Protein AF-A0A345WS12-F1 (afdb_monomer)

Sequence (71 aa):
MRSEKIDDWMSKVASGGATMSQRNLKWVEVNGGVAELIDAAQKRGIHLVRLTDDKGHELFAASQHPFQTLC

Foldseek 3Di:
DAFPVLLVQLVCQLVVVQAFHKDWQVVQVVRPHDVNNVVSCVVSCKAWDWDADPVRTIMITIHNDHDDDDD

pLDDT: mean 93.45, std 6.92, range [59.62, 97.75]

Solvent-accessible surface area (backbone atoms only — not comparable to full-atom values): 4152 Å² total; per-residue (Å²): 131,88,36,67,64,46,50,52,50,45,51,31,24,67,70,60,77,35,62,69,40,73,44,43,51,69,59,38,51,76,38,62,20,67,72,52,47,50,54,52,24,58,78,62,65,37,34,74,46,80,48,67,49,101,84,71,48,49,33,39,39,35,23,71,55,81,86,79,84,90,126

Nearest PDB structures (foldseek):
  3jz3-assembly1_A  TM=7.682E-01  e=2.278E+00  Escherichia coli K-12
  1msz-assembly1_A  TM=5.416E-01  e=1.351E+00  Homo sapiens
  3hnr-assembly1_A  TM=3.662E-01  e=2.134E+00  [Bacillus thuringiensis] serovar konkukian

Structure (mmCIF, N/CA/C/O backbone):
data_AF-A0A345WS12-F1
#
_entry.id   AF-A0A345WS12-F1
#
loop_
_atom_site.group_PDB
_atom_site.id
_atom_site.type_symbol
_atom_site.label_atom_id
_atom_site.label_alt_id
_atom_site.label_comp_id
_atom_site.label_asym_id
_atom_site.label_entity_id
_atom_site.label_seq_id
_atom_site.pdbx_PDB_ins_code
_atom_site.Cartn_x
_atom_site.Cartn_y
_atom_site.Cartn_z
_atom_site.occupancy
_atom_site.B_iso_or_equiv
_atom_site.auth_seq_id
_atom_site.auth_comp_id
_atom_site.auth_asym_id
_atom_site.auth_atom_id
_atom_site.pdbx_PDB_model_num
ATOM 1 N N . MET A 1 1 ? 5.495 18.952 5.245 1.00 59.62 1 MET A N 1
ATOM 2 C CA . MET A 1 1 ? 4.065 19.264 5.038 1.00 59.62 1 MET A CA 1
ATOM 3 C C . MET A 1 1 ? 3.402 17.941 4.711 1.00 59.62 1 MET A C 1
ATOM 5 O O . MET A 1 1 ? 3.942 17.271 3.845 1.00 59.62 1 MET A O 1
ATOM 9 N N . ARG A 1 2 ? 2.375 17.512 5.460 1.00 65.44 2 ARG A N 1
ATOM 10 C CA . ARG A 1 2 ? 1.747 16.208 5.202 1.00 65.44 2 ARG A CA 1
ATOM 11 C C . ARG A 1 2 ? 0.886 16.267 3.946 1.00 65.44 2 ARG A C 1
ATOM 13 O O . ARG A 1 2 ? 0.185 17.251 3.725 1.00 65.44 2 ARG A O 1
ATOM 20 N N . SER A 1 3 ? 0.948 15.223 3.143 1.00 86.50 3 SER A N 1
ATOM 21 C CA . SER A 1 3 ? 0.131 14.998 1.972 1.00 86.50 3 SER A CA 1
ATOM 22 C C . SER A 1 3 ? -1.287 14.607 2.360 1.00 86.50 3 SER A C 1
ATOM 24 O O . SER A 1 3 ? -1.563 13.490 2.803 1.00 86.50 3 SER A O 1
ATOM 26 N N . GLU A 1 4 ? -2.217 15.517 2.087 1.00 92.75 4 GLU A N 1
ATOM 27 C CA . GLU A 1 4 ? -3.654 15.283 2.250 1.00 92.75 4 GLU A CA 1
ATOM 28 C C . GLU A 1 4 ? -4.140 14.066 1.448 1.00 92.75 4 GLU A C 1
ATOM 30 O O . GLU A 1 4 ? -5.076 13.381 1.852 1.00 92.75 4 GLU A O 1
ATOM 35 N N . LYS A 1 5 ? -3.493 13.760 0.317 1.00 96.31 5 LYS A N 1
ATOM 36 C CA . LYS A 1 5 ? -3.874 12.644 -0.556 1.00 96.31 5 LYS A CA 1
ATOM 37 C C . LYS A 1 5 ? -3.483 11.287 0.024 1.00 96.31 5 LYS A C 1
ATOM 39 O O . LYS A 1 5 ? -4.277 10.351 -0.079 1.00 96.31 5 LYS A O 1
ATOM 44 N N . ILE A 1 6 ? -2.293 11.169 0.620 1.00 96.50 6 ILE A N 1
ATOM 45 C CA . ILE A 1 6 ? -1.885 9.943 1.327 1.00 96.50 6 ILE A CA 1
ATOM 46 C C . ILE A 1 6 ? -2.781 9.734 2.545 1.00 96.50 6 ILE A C 1
ATOM 48 O O . ILE A 1 6 ? -3.295 8.630 2.738 1.00 96.50 6 ILE A O 1
ATOM 52 N N . ASP A 1 7 ? -3.013 10.789 3.328 1.00 95.75 7 ASP A N 1
ATO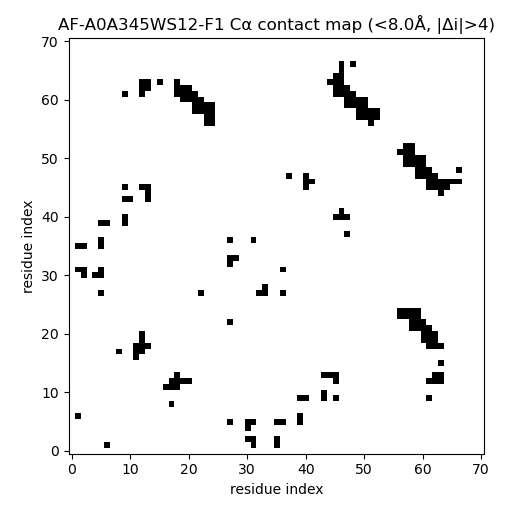M 53 C CA . ASP A 1 7 ? -3.838 10.697 4.531 1.00 95.75 7 ASP A CA 1
ATOM 54 C C . ASP A 1 7 ? -5.298 10.332 4.205 1.00 95.75 7 ASP A C 1
ATOM 56 O O . ASP A 1 7 ? -5.861 9.457 4.870 1.00 95.75 7 ASP A O 1
ATOM 60 N N . ASP A 1 8 ? -5.899 10.916 3.160 1.00 96.00 8 ASP A N 1
ATOM 61 C CA . ASP A 1 8 ? -7.239 10.542 2.675 1.00 96.00 8 ASP A CA 1
ATOM 62 C C . ASP A 1 8 ? -7.288 9.077 2.226 1.00 96.00 8 ASP A C 1
ATOM 64 O O . ASP A 1 8 ? -8.182 8.326 2.625 1.00 96.00 8 ASP A O 1
ATOM 68 N N . TRP A 1 9 ? -6.302 8.637 1.437 1.00 95.94 9 TRP A N 1
ATOM 69 C CA . TRP A 1 9 ? -6.253 7.255 0.969 1.00 95.94 9 TRP A CA 1
ATOM 70 C C . TRP A 1 9 ? -6.150 6.265 2.135 1.00 95.94 9 TRP A C 1
ATOM 72 O O . TRP A 1 9 ? -6.970 5.349 2.221 1.00 95.94 9 TRP A O 1
ATOM 82 N N . MET A 1 10 ? -5.217 6.472 3.067 1.00 95.88 10 MET A N 1
ATOM 83 C CA . MET A 1 10 ? -5.060 5.592 4.230 1.00 95.88 10 MET A CA 1
ATOM 84 C C . MET A 1 10 ? -6.289 5.609 5.143 1.00 95.88 10 MET A C 1
ATOM 86 O O . MET A 1 10 ? -6.669 4.568 5.676 1.00 95.88 10 MET A O 1
ATOM 90 N N . SER A 1 11 ? -6.959 6.755 5.287 1.00 95.38 11 SER A N 1
ATOM 91 C CA . SER A 1 11 ? -8.201 6.854 6.066 1.00 95.38 11 SER A CA 1
ATOM 92 C C . SER A 1 11 ? -9.344 6.061 5.422 1.00 95.38 11 SER A C 1
ATOM 94 O O . SER A 1 11 ? -10.093 5.389 6.129 1.00 95.38 11 SER A O 1
ATOM 96 N N . LYS A 1 12 ? -9.441 6.056 4.086 1.00 95.31 12 LYS A N 1
ATOM 97 C CA . LYS A 1 12 ? -10.419 5.238 3.345 1.00 95.31 12 LYS A CA 1
ATOM 98 C C . LYS A 1 12 ? -10.135 3.742 3.422 1.00 95.31 12 LYS A C 1
ATOM 100 O O . LYS A 1 12 ? -11.074 2.954 3.480 1.00 95.31 12 LYS A O 1
ATOM 105 N N . VAL A 1 13 ? -8.865 3.334 3.425 1.00 95.19 13 VAL A N 1
ATOM 106 C CA . VAL A 1 13 ? -8.506 1.926 3.670 1.00 95.19 13 VAL A CA 1
ATOM 107 C C . VAL A 1 13 ? -8.905 1.543 5.098 1.00 95.19 13 VAL A C 1
ATOM 109 O O . VAL A 1 13 ? -9.551 0.519 5.296 1.00 95.19 13 VAL A O 1
ATOM 112 N N . ALA A 1 14 ? -8.605 2.397 6.080 1.00 93.56 14 ALA A N 1
ATOM 113 C CA . ALA A 1 14 ? -8.925 2.164 7.488 1.00 93.56 14 ALA A CA 1
ATOM 114 C C . ALA A 1 14 ? -10.426 2.130 7.793 1.00 93.56 14 ALA A C 1
ATOM 116 O O . ALA A 1 14 ? -10.820 1.445 8.732 1.00 93.56 14 ALA A O 1
ATOM 117 N N . SER A 1 15 ? -11.267 2.801 7.004 1.00 93.75 15 SER A N 1
ATOM 118 C CA . SER A 1 15 ? -12.728 2.726 7.131 1.00 93.75 15 SER A CA 1
ATOM 119 C C . SER A 1 15 ? -13.374 1.607 6.305 1.00 93.75 15 SER A C 1
ATOM 121 O O . SER A 1 15 ? -14.596 1.481 6.314 1.00 93.75 15 SER A O 1
ATOM 123 N N . GLY A 1 16 ? -12.590 0.814 5.564 1.00 88.06 16 GLY A N 1
ATOM 124 C CA . GLY A 1 16 ? -13.105 -0.212 4.649 1.00 88.06 16 GLY A CA 1
ATOM 125 C C . GLY A 1 16 ? -13.729 0.342 3.358 1.00 88.06 16 GLY A C 1
ATOM 126 O O . GLY A 1 16 ? -14.264 -0.415 2.554 1.00 88.06 16 GLY A O 1
ATOM 127 N N . GLY A 1 17 ? -13.655 1.656 3.118 1.00 79.69 17 GLY A N 1
ATOM 128 C CA . GLY A 1 17 ? -14.144 2.289 1.886 1.00 79.69 17 GLY A CA 1
ATOM 129 C C . GLY A 1 17 ? -13.223 2.093 0.674 1.00 79.69 17 GLY A C 1
ATOM 130 O O . GLY A 1 17 ? -13.627 2.345 -0.459 1.00 79.69 17 GLY A O 1
ATOM 131 N N . ALA A 1 18 ? -11.980 1.661 0.901 1.00 77.81 18 ALA A N 1
ATOM 132 C CA . ALA A 1 18 ? -10.990 1.374 -0.139 1.00 77.81 18 ALA A CA 1
ATOM 133 C C . ALA A 1 18 ? -10.181 0.101 0.171 1.00 77.81 18 ALA A C 1
ATOM 135 O O . ALA A 1 18 ? -8.955 0.079 0.012 1.00 77.81 18 ALA A O 1
ATOM 136 N N . THR A 1 19 ? -10.859 -0.944 0.651 1.00 75.25 19 THR A N 1
ATOM 137 C CA . THR A 1 19 ? -10.255 -2.235 1.016 1.00 75.25 19 THR A CA 1
ATOM 138 C C . THR A 1 19 ? -9.452 -2.808 -0.152 1.00 75.25 19 THR A C 1
ATOM 140 O O . THR A 1 19 ? -9.966 -2.899 -1.265 1.00 75.25 19 THR A O 1
ATOM 143 N N . MET A 1 20 ? -8.189 -3.180 0.092 1.00 79.88 20 MET A N 1
ATOM 144 C CA . MET A 1 20 ? -7.273 -3.743 -0.916 1.00 79.88 20 MET A CA 1
ATOM 145 C C . MET A 1 20 ? -7.013 -2.832 -2.131 1.00 79.88 20 MET A C 1
ATOM 147 O O . MET A 1 20 ? -6.738 -3.303 -3.233 1.00 79.88 20 MET A O 1
ATOM 151 N N . SER A 1 21 ? -7.092 -1.512 -1.957 1.00 89.50 21 SER A N 1
ATOM 152 C CA . SER A 1 21 ? -6.764 -0.570 -3.032 1.00 89.50 21 SER A CA 1
ATOM 153 C C . SER A 1 21 ? -5.252 -0.404 -3.224 1.00 89.50 21 SER A C 1
ATOM 155 O O . SER A 1 21 ? -4.458 -0.604 -2.303 1.00 89.50 21 SER A O 1
ATOM 157 N N . GLN A 1 22 ? -4.858 -0.011 -4.440 1.00 94.56 22 GLN A N 1
ATOM 158 C CA . GLN A 1 22 ? -3.458 0.139 -4.841 1.00 94.56 22 GLN A CA 1
ATOM 159 C C . GLN A 1 22 ? -3.140 1.525 -5.415 1.00 94.56 22 GLN A C 1
ATOM 161 O O . GLN A 1 22 ? -4.007 2.200 -5.990 1.00 94.56 22 GLN A O 1
ATOM 166 N N . ARG A 1 23 ? -1.879 1.944 -5.292 1.00 96.25 23 ARG A N 1
ATOM 167 C CA . ARG A 1 23 ? -1.310 3.146 -5.921 1.00 96.25 23 ARG A CA 1
ATOM 168 C C . ARG A 1 23 ? 0.053 2.829 -6.515 1.00 96.25 23 ARG A C 1
ATOM 170 O O . ARG A 1 23 ? 0.825 2.095 -5.916 1.00 96.25 23 ARG A O 1
ATOM 177 N N . ASN A 1 24 ? 0.353 3.388 -7.682 1.00 96.69 24 ASN A N 1
ATOM 178 C CA . ASN A 1 24 ? 1.683 3.249 -8.275 1.00 96.69 24 ASN A CA 1
ATOM 179 C C . ASN A 1 24 ? 2.705 4.175 -7.596 1.00 96.69 24 ASN A C 1
ATOM 181 O O . ASN A 1 24 ? 2.325 5.168 -6.967 1.00 96.69 24 ASN A O 1
ATOM 185 N N . LEU A 1 25 ? 3.995 3.860 -7.750 1.00 96.44 25 LEU A N 1
ATOM 186 C CA . LEU A 1 25 ? 5.096 4.642 -7.175 1.00 96.44 25 LEU A CA 1
ATOM 187 C C . LEU A 1 25 ? 5.010 6.127 -7.541 1.00 96.44 25 LEU A C 1
ATOM 189 O O . LEU A 1 25 ? 5.078 6.974 -6.658 1.00 96.44 25 LEU A O 1
ATOM 193 N N . LYS A 1 26 ? 4.766 6.442 -8.818 1.00 96.00 26 LYS A N 1
ATOM 194 C CA . LYS A 1 26 ? 4.676 7.830 -9.297 1.00 96.00 26 LYS A CA 1
ATOM 195 C C . LYS A 1 26 ? 3.618 8.638 -8.541 1.00 96.00 26 LYS A C 1
ATOM 197 O O . LYS A 1 26 ? 3.844 9.797 -8.203 1.00 96.00 26 LYS A O 1
ATOM 202 N N . TRP A 1 27 ? 2.454 8.045 -8.276 1.00 96.75 27 TRP A N 1
ATOM 203 C CA . TRP A 1 27 ? 1.416 8.693 -7.481 1.00 96.75 27 TRP A CA 1
ATOM 204 C C . TRP A 1 27 ? 1.903 8.933 -6.052 1.00 96.75 27 TRP A C 1
ATOM 206 O O . TRP A 1 27 ? 1.700 10.021 -5.526 1.00 96.75 27 TRP A O 1
ATOM 216 N N . VAL A 1 28 ? 2.566 7.954 -5.434 1.00 96.88 28 VAL A N 1
ATOM 217 C CA . VAL A 1 28 ? 3.092 8.089 -4.067 1.00 96.88 28 VAL A CA 1
ATOM 218 C C . VAL A 1 28 ? 4.139 9.202 -3.991 1.00 96.88 28 VAL A C 1
ATOM 220 O O . VAL A 1 28 ? 4.034 10.065 -3.125 1.00 96.88 28 VAL A O 1
ATOM 223 N N . GLU A 1 29 ? 5.089 9.245 -4.923 1.00 95.94 29 GLU A N 1
ATOM 224 C CA . GLU A 1 29 ? 6.148 10.262 -4.984 1.00 95.94 29 GLU A CA 1
ATOM 225 C C . GLU A 1 29 ? 5.603 11.686 -5.127 1.00 95.94 29 GLU A C 1
ATOM 227 O O . GLU A 1 29 ? 6.009 12.579 -4.385 1.00 95.94 29 GLU A O 1
ATOM 232 N N . VAL A 1 30 ? 4.635 11.896 -6.024 1.00 96.62 30 VAL A N 1
ATOM 233 C CA . VAL A 1 30 ? 4.003 13.214 -6.226 1.00 96.62 30 VAL A CA 1
ATOM 234 C C . VAL A 1 30 ? 3.194 13.655 -5.002 1.00 96.62 30 VAL A C 1
ATOM 236 O O . VAL A 1 30 ? 2.986 14.847 -4.791 1.00 96.62 30 VAL A O 1
ATOM 239 N N . ASN A 1 31 ? 2.745 12.706 -4.181 1.00 96.19 31 ASN A N 1
ATOM 240 C CA . ASN A 1 31 ? 1.885 12.960 -3.035 1.00 96.19 31 ASN A CA 1
ATOM 241 C C . ASN A 1 31 ? 2.612 12.717 -1.705 1.00 96.19 31 ASN A C 1
ATOM 243 O O . ASN A 1 31 ? 1.982 12.210 -0.792 1.00 96.19 31 ASN A O 1
ATOM 247 N N . GLY A 1 32 ? 3.894 13.067 -1.563 1.00 95.12 32 GLY A N 1
ATOM 248 C CA . GLY A 1 32 ? 4.607 13.063 -0.266 1.00 95.12 32 GLY A CA 1
ATOM 249 C C . GLY A 1 32 ? 5.665 11.968 -0.107 1.00 95.12 32 GLY A C 1
ATOM 250 O O . GLY A 1 32 ? 6.576 12.084 0.711 1.00 95.12 32 GLY A O 1
ATOM 251 N N . GLY A 1 33 ? 5.622 10.943 -0.957 1.00 96.56 33 GLY A N 1
ATOM 252 C CA . GLY A 1 33 ? 6.650 9.913 -1.040 1.00 96.56 33 GLY A CA 1
ATOM 253 C C . GLY A 1 33 ? 6.445 8.722 -0.106 1.00 96.56 33 GLY A C 1
ATOM 254 O O . GLY A 1 33 ? 5.509 8.636 0.688 1.00 96.56 33 GLY A O 1
ATOM 255 N N . VAL A 1 34 ? 7.346 7.748 -0.247 1.00 96.88 34 VAL A N 1
ATOM 256 C CA . VAL A 1 34 ? 7.210 6.421 0.373 1.00 96.88 34 VAL A CA 1
ATOM 257 C C . VAL A 1 34 ? 7.323 6.479 1.897 1.00 96.88 34 VAL A C 1
ATOM 259 O O . VAL A 1 34 ? 6.564 5.806 2.587 1.00 96.88 34 VAL A O 1
ATOM 262 N N . ALA A 1 35 ? 8.228 7.301 2.438 1.00 96.50 35 ALA A N 1
ATOM 263 C CA . ALA A 1 35 ? 8.401 7.434 3.886 1.00 96.50 35 ALA A CA 1
ATOM 264 C C . ALA A 1 35 ? 7.125 7.946 4.571 1.00 96.50 35 ALA A C 1
ATOM 266 O O . ALA A 1 35 ? 6.730 7.440 5.620 1.00 96.50 35 ALA A O 1
ATOM 267 N N . GLU A 1 36 ? 6.451 8.911 3.946 1.00 96.94 36 GLU A N 1
ATOM 268 C CA . GLU A 1 36 ? 5.201 9.454 4.461 1.00 96.94 36 GLU A CA 1
ATOM 269 C C . GLU A 1 36 ? 4.044 8.453 4.348 1.00 96.94 36 GLU A C 1
ATOM 271 O O . GLU A 1 36 ? 3.254 8.317 5.281 1.00 96.94 36 GLU A O 1
ATOM 276 N N . LEU A 1 37 ? 3.976 7.696 3.248 1.00 97.31 37 LEU A N 1
ATOM 277 C CA . LEU A 1 37 ? 3.005 6.612 3.096 1.00 97.31 37 LEU A CA 1
ATOM 278 C C . LEU A 1 37 ? 3.150 5.555 4.202 1.00 97.31 37 LEU A C 1
ATOM 280 O O . LEU A 1 37 ? 2.148 5.124 4.772 1.00 97.31 37 LEU A O 1
ATOM 284 N N . ILE A 1 3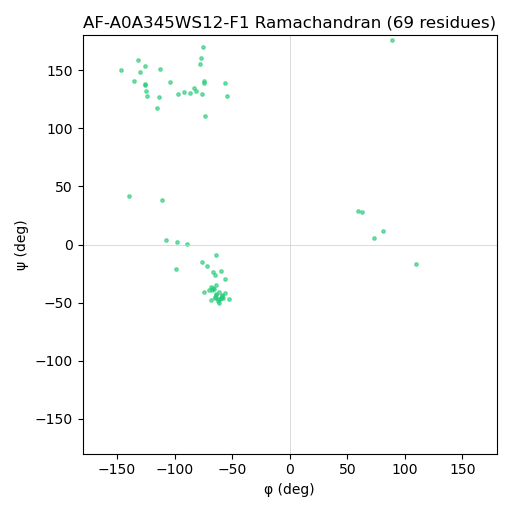8 ? 4.386 5.157 4.520 1.00 97.75 38 ILE A N 1
ATOM 285 C CA . ILE A 1 38 ? 4.671 4.186 5.586 1.00 97.75 38 ILE A CA 1
ATOM 286 C C . ILE A 1 38 ? 4.218 4.733 6.945 1.00 97.75 38 ILE A C 1
ATOM 288 O O . ILE A 1 38 ? 3.494 4.041 7.661 1.00 97.75 38 ILE A O 1
ATOM 292 N N . ASP A 1 39 ? 4.584 5.973 7.280 1.00 97.44 39 ASP A N 1
ATOM 293 C CA . ASP A 1 39 ? 4.169 6.627 8.529 1.00 97.44 39 ASP A CA 1
ATOM 294 C C . ASP A 1 39 ? 2.633 6.717 8.644 1.00 97.44 39 ASP A C 1
ATOM 296 O O . ASP A 1 39 ? 2.054 6.391 9.686 1.00 97.44 39 ASP A O 1
ATOM 300 N N . ALA A 1 40 ? 1.950 7.085 7.556 1.00 96.50 40 ALA A N 1
ATOM 301 C CA . ALA A 1 40 ? 0.494 7.183 7.514 1.00 96.50 40 ALA A CA 1
ATOM 302 C C . ALA A 1 40 ? -0.209 5.823 7.669 1.00 96.50 40 ALA A C 1
ATOM 304 O O . ALA A 1 40 ? -1.253 5.759 8.331 1.00 96.50 40 ALA A O 1
ATOM 305 N N . ALA A 1 41 ? 0.350 4.757 7.084 1.00 96.56 41 ALA A N 1
ATOM 306 C CA . ALA A 1 41 ? -0.155 3.392 7.216 1.00 96.56 41 ALA A CA 1
ATOM 307 C C . ALA A 1 41 ? 0.038 2.857 8.645 1.00 96.56 41 ALA A C 1
ATOM 309 O O . ALA A 1 41 ? -0.920 2.382 9.261 1.00 96.56 41 ALA A O 1
ATOM 310 N N . GLN A 1 42 ? 1.241 3.018 9.210 1.00 96.94 42 GLN A N 1
ATOM 311 C CA . GLN A 1 42 ? 1.576 2.579 10.570 1.00 96.94 42 GLN A CA 1
ATOM 312 C C . GLN A 1 42 ? 0.661 3.209 11.622 1.00 96.94 42 GLN A C 1
ATOM 314 O O . GLN A 1 42 ? 0.112 2.503 12.467 1.00 96.94 42 GLN A O 1
ATOM 319 N N . LYS A 1 43 ? 0.420 4.523 11.532 1.00 96.50 43 LYS A N 1
ATOM 320 C CA . LYS A 1 43 ? -0.467 5.247 12.461 1.00 96.50 43 LYS A CA 1
ATOM 321 C C . LYS A 1 43 ? -1.905 4.741 12.476 1.00 96.50 43 LYS A C 1
ATOM 323 O O . LYS A 1 43 ? -2.615 4.9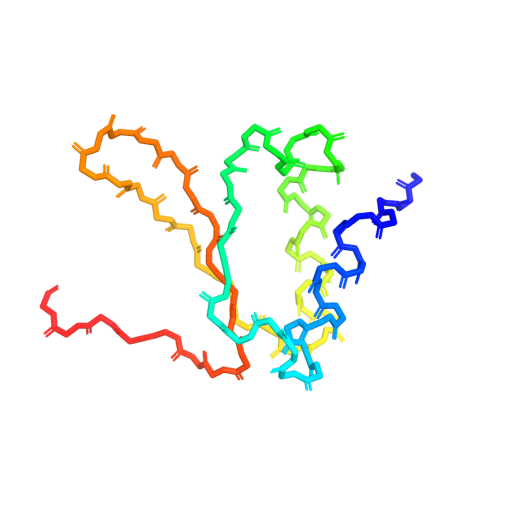75 13.449 1.00 96.50 43 LYS A O 1
ATOM 328 N N . ARG A 1 44 ? -2.343 4.086 11.402 1.00 95.31 44 ARG A N 1
ATOM 329 C CA . ARG A 1 44 ? -3.715 3.592 11.232 1.00 95.31 44 ARG A CA 1
ATOM 330 C C . ARG A 1 44 ? -3.820 2.072 11.343 1.00 95.31 44 ARG A C 1
ATOM 332 O O . ARG A 1 44 ? -4.901 1.539 11.125 1.00 95.31 44 ARG A O 1
ATOM 339 N N . GLY A 1 45 ? -2.722 1.379 11.654 1.00 95.75 45 GLY A N 1
ATOM 340 C CA . GLY A 1 45 ? -2.697 -0.085 11.685 1.00 95.75 45 GLY A CA 1
ATOM 341 C C . GLY A 1 45 ? -2.978 -0.719 10.319 1.00 95.75 45 GLY A C 1
ATOM 342 O O . GLY A 1 45 ? -3.517 -1.817 10.253 1.00 95.75 45 GLY A O 1
ATOM 343 N N . ILE A 1 46 ? -2.653 -0.018 9.229 1.00 96.25 46 ILE A N 1
ATOM 344 C CA . ILE A 1 46 ? -2.827 -0.523 7.869 1.00 96.25 46 ILE A CA 1
ATOM 345 C C . ILE A 1 46 ? -1.595 -1.317 7.461 1.00 96.25 46 ILE A C 1
ATOM 347 O O . ILE A 1 46 ? -0.460 -0.848 7.563 1.00 96.25 46 ILE A O 1
ATOM 351 N N . HIS A 1 47 ? -1.835 -2.516 6.946 1.00 96.25 47 HIS A N 1
ATOM 352 C CA . HIS A 1 47 ? -0.818 -3.310 6.288 1.00 96.25 47 HIS A CA 1
ATOM 353 C C . HIS A 1 47 ? -0.572 -2.735 4.900 1.00 96.25 47 HIS A C 1
ATOM 355 O O . HIS A 1 47 ? -1.505 -2.510 4.130 1.00 96.25 47 HIS A O 1
ATOM 361 N N . LEU A 1 48 ? 0.696 -2.503 4.585 1.00 96.81 48 LEU A N 1
ATOM 362 C CA . LEU A 1 48 ? 1.147 -1.964 3.312 1.00 96.81 48 LEU A CA 1
ATOM 363 C C . LEU A 1 48 ? 2.169 -2.931 2.717 1.00 96.81 48 LEU A C 1
ATOM 365 O O . LEU A 1 48 ? 3.095 -3.349 3.411 1.00 96.81 48 LEU A O 1
ATOM 369 N N . VAL A 1 49 ? 2.020 -3.265 1.439 1.00 96.75 49 VAL A N 1
ATOM 370 C CA . VAL A 1 49 ? 2.987 -4.082 0.697 1.00 96.75 49 VAL A CA 1
ATOM 371 C C . VAL A 1 49 ? 3.420 -3.348 -0.566 1.00 96.75 49 VAL A C 1
ATOM 373 O O . VAL A 1 49 ? 2.599 -2.730 -1.246 1.00 96.75 49 VAL A O 1
ATOM 376 N N . ARG A 1 50 ? 4.720 -3.409 -0.871 1.00 97.00 50 ARG A N 1
ATOM 377 C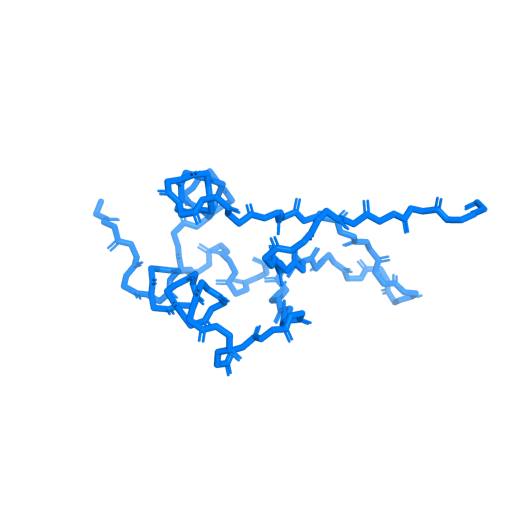 CA . ARG A 1 50 ? 5.283 -2.968 -2.151 1.00 97.00 50 ARG A CA 1
ATOM 378 C C . ARG A 1 50 ? 5.433 -4.187 -3.051 1.00 97.00 50 ARG A C 1
ATOM 380 O O . ARG A 1 50 ? 5.998 -5.191 -2.628 1.00 97.00 50 ARG A O 1
ATOM 387 N N . LEU A 1 51 ? 4.926 -4.082 -4.269 1.00 95.75 51 LEU A N 1
ATOM 388 C CA . LEU A 1 51 ? 4.931 -5.134 -5.278 1.00 95.75 51 LEU A CA 1
ATOM 389 C C . LEU A 1 51 ? 5.422 -4.555 -6.605 1.00 95.75 51 LEU A C 1
ATOM 391 O O . LEU A 1 51 ? 5.321 -3.349 -6.839 1.00 95.75 51 LEU A O 1
ATOM 395 N N . THR A 1 52 ? 5.899 -5.425 -7.483 1.00 96.69 52 THR A N 1
ATOM 396 C CA . THR A 1 52 ? 6.155 -5.106 -8.888 1.00 96.69 52 THR A CA 1
ATOM 397 C C . THR A 1 52 ? 5.179 -5.921 -9.726 1.00 96.69 52 THR A C 1
ATOM 399 O O . THR A 1 52 ? 5.071 -7.127 -9.515 1.00 96.69 52 THR A O 1
ATOM 402 N N . ASP A 1 53 ? 4.427 -5.272 -10.616 1.00 92.81 53 ASP A N 1
ATOM 403 C CA . ASP A 1 53 ? 3.523 -5.971 -11.535 1.00 92.81 53 ASP A CA 1
ATOM 404 C C . ASP A 1 53 ? 4.292 -6.649 -12.686 1.00 92.81 53 ASP A C 1
ATOM 406 O O . ASP A 1 53 ? 5.478 -6.396 -12.903 1.00 92.81 53 ASP A O 1
ATOM 410 N N . ASP A 1 54 ? 3.604 -7.479 -13.474 1.00 95.06 54 ASP A N 1
ATOM 411 C CA . ASP A 1 54 ? 4.206 -8.203 -14.609 1.00 95.06 54 ASP A CA 1
ATOM 412 C C . ASP A 1 54 ? 4.715 -7.283 -15.735 1.00 95.06 54 ASP A C 1
ATOM 414 O O . ASP A 1 54 ? 5.372 -7.732 -16.676 1.00 95.06 54 ASP A O 1
ATOM 418 N N . LYS A 1 55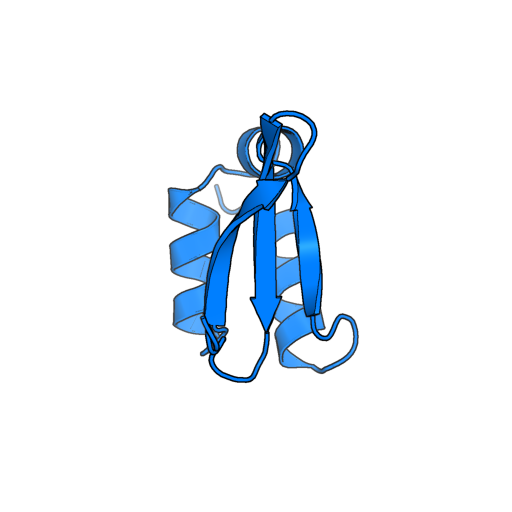 ? 4.403 -5.985 -15.668 1.00 94.31 55 LYS A N 1
ATOM 419 C CA . LYS A 1 55 ? 4.879 -4.955 -16.598 1.00 94.31 55 LYS A CA 1
ATOM 420 C C . LYS A 1 55 ? 6.080 -4.187 -16.039 1.00 94.31 55 LYS A C 1
ATOM 422 O O . LYS A 1 55 ? 6.561 -3.266 -16.697 1.00 94.31 55 LYS A O 1
ATOM 427 N N . GLY A 1 56 ? 6.568 -4.551 -14.853 1.00 95.00 56 GLY A N 1
ATOM 428 C CA . GLY A 1 56 ? 7.681 -3.889 -14.180 1.00 95.00 56 GLY A CA 1
ATOM 429 C C . GLY A 1 56 ? 7.289 -2.607 -13.440 1.00 95.00 56 GLY A C 1
ATOM 430 O O . GLY A 1 56 ? 8.175 -1.857 -13.029 1.00 95.00 56 GLY A O 1
ATOM 431 N N . HIS A 1 57 ? 5.997 -2.318 -13.259 1.00 94.94 57 HIS A N 1
ATOM 432 C CA . HIS A 1 57 ? 5.571 -1.156 -12.487 1.00 94.94 57 HIS A CA 1
ATOM 433 C C . HIS A 1 57 ? 5.557 -1.457 -10.999 1.00 94.94 57 HIS A C 1
ATOM 435 O O . HIS A 1 57 ? 4.991 -2.449 -10.544 1.00 94.94 57 HIS A O 1
ATOM 441 N N . GLU A 1 58 ? 6.093 -0.528 -10.221 1.00 97.00 58 GLU A N 1
ATOM 442 C CA . GLU A 1 58 ? 5.990 -0.598 -8.776 1.00 97.00 58 GLU A CA 1
ATOM 443 C C . GLU A 1 58 ? 4.647 -0.078 -8.263 1.00 97.00 58 GLU A C 1
A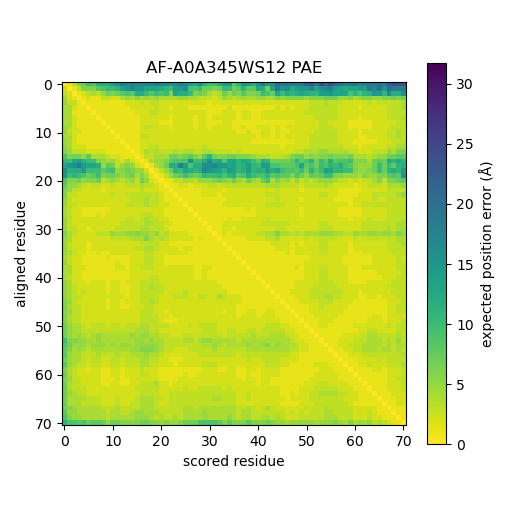TOM 445 O O . GLU A 1 58 ? 4.190 1.022 -8.608 1.00 97.00 58 GLU A O 1
ATOM 450 N N . LEU A 1 59 ? 4.050 -0.868 -7.377 1.00 96.50 59 LEU A N 1
ATOM 451 C CA . LEU A 1 59 ? 2.750 -0.639 -6.773 1.00 96.50 59 LEU A CA 1
ATOM 452 C C . LEU A 1 59 ? 2.839 -0.781 -5.252 1.00 96.50 59 LEU A C 1
ATOM 454 O O . LEU A 1 59 ? 3.591 -1.594 -4.719 1.00 96.50 59 LEU A O 1
ATOM 458 N N . PHE A 1 60 ? 2.008 -0.014 -4.561 1.00 97.50 60 PHE A N 1
ATOM 459 C CA . PHE A 1 60 ? 1.757 -0.122 -3.135 1.00 97.50 60 PHE A CA 1
ATOM 460 C C . PHE A 1 60 ? 0.305 -0.533 -2.940 1.00 97.50 60 PHE A C 1
ATOM 462 O O . PHE A 1 60 ? -0.598 0.211 -3.334 1.00 97.50 60 PHE A O 1
ATOM 469 N N . ALA A 1 61 ? 0.082 -1.700 -2.344 1.00 96.75 61 ALA A N 1
ATOM 470 C CA . ALA A 1 61 ? -1.244 -2.171 -1.961 1.00 96.75 61 ALA A CA 1
ATOM 471 C C . ALA A 1 61 ? -1.426 -2.028 -0.447 1.00 96.75 61 ALA A C 1
ATOM 473 O O . ALA A 1 61 ? -0.501 -2.294 0.323 1.00 96.75 61 ALA A O 1
ATOM 474 N N . ALA A 1 62 ? -2.617 -1.599 -0.031 1.00 96.88 62 ALA A N 1
ATOM 475 C CA . ALA A 1 62 ? -2.939 -1.321 1.364 1.00 96.88 62 ALA A CA 1
ATOM 476 C C . ALA A 1 62 ? -4.185 -2.094 1.818 1.00 96.88 62 ALA A C 1
ATOM 478 O O . ALA A 1 62 ? -5.185 -2.165 1.098 1.00 96.88 62 ALA A O 1
ATOM 479 N N . SER A 1 63 ? -4.130 -2.663 3.021 1.00 95.31 63 SER A N 1
ATOM 480 C CA . SER A 1 63 ? -5.183 -3.510 3.582 1.00 95.31 63 SER A CA 1
ATOM 481 C C . SER A 1 63 ? -5.305 -3.355 5.095 1.00 95.31 63 SER A C 1
ATOM 483 O O . SER A 1 63 ? -4.322 -3.107 5.789 1.00 95.31 63 SER A O 1
ATOM 485 N N . GLN A 1 64 ? -6.514 -3.550 5.623 1.00 94.81 64 GLN A N 1
ATOM 486 C CA . GLN A 1 64 ? -6.742 -3.688 7.067 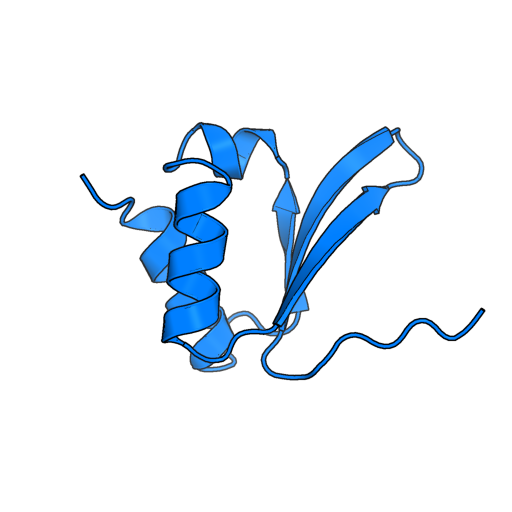1.00 94.81 64 GLN A CA 1
ATOM 487 C C . GLN A 1 64 ? -6.228 -5.026 7.616 1.00 94.81 64 GLN A C 1
ATOM 489 O O . GLN A 1 64 ? -6.030 -5.163 8.819 1.00 94.81 64 GLN A O 1
ATOM 494 N N . HIS A 1 65 ? -6.018 -6.015 6.748 1.0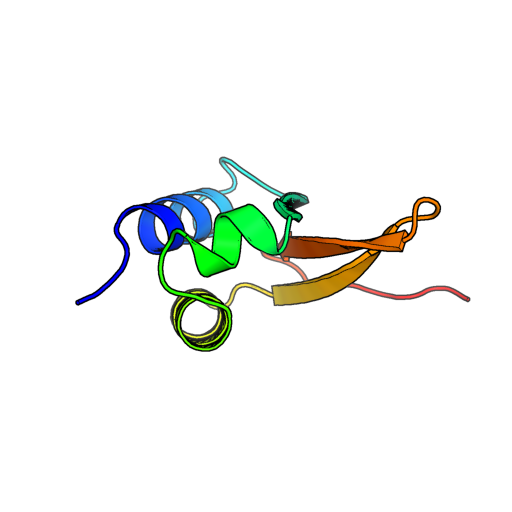0 92.81 65 HIS A N 1
ATOM 495 C CA . HIS A 1 65 ? -5.543 -7.339 7.127 1.00 92.81 65 HIS A CA 1
ATOM 496 C C . HIS A 1 65 ? -4.134 -7.593 6.582 1.00 92.81 65 HIS A C 1
ATOM 498 O O . HIS A 1 65 ? -3.788 -7.058 5.524 1.00 92.81 65 HIS A O 1
ATOM 504 N N . PRO A 1 66 ? -3.321 -8.419 7.265 1.00 93.50 66 PRO A N 1
ATOM 505 C CA . PRO A 1 66 ? -2.005 -8.796 6.774 1.00 93.50 66 PRO A CA 1
ATOM 506 C C . PRO A 1 66 ? -2.077 -9.432 5.387 1.00 93.50 66 PRO A C 1
ATOM 508 O O . PRO A 1 66 ? -2.940 -10.266 5.116 1.00 93.50 66 PRO A O 1
ATOM 511 N N . PHE A 1 67 ? -1.129 -9.078 4.524 1.00 93.56 67 PHE A N 1
ATOM 512 C CA . PHE A 1 67 ? -0.926 -9.791 3.269 1.00 93.56 67 PHE A CA 1
ATOM 513 C C . PHE A 1 67 ? -0.260 -11.141 3.544 1.00 93.56 67 PHE A C 1
ATOM 515 O O . PHE A 1 67 ? 0.637 -11.237 4.383 1.00 93.56 67 PHE A O 1
ATOM 522 N N . GLN A 1 68 ? -0.688 -12.175 2.823 1.00 93.75 68 GLN A N 1
ATOM 523 C CA . GLN A 1 68 ? -0.107 -13.514 2.885 1.00 93.75 68 GLN A CA 1
ATOM 524 C C . GLN A 1 68 ? 0.332 -13.938 1.485 1.00 93.75 68 GLN A C 1
ATOM 526 O O . GLN A 1 68 ? -0.461 -13.893 0.545 1.00 93.75 68 GLN A O 1
ATOM 531 N N . THR A 1 69 ? 1.587 -14.360 1.359 1.00 93.94 69 THR A N 1
ATOM 532 C CA . THR A 1 69 ? 2.108 -15.005 0.149 1.00 93.94 69 THR A CA 1
ATOM 533 C C . THR A 1 69 ? 1.943 -16.512 0.298 1.00 93.94 69 THR A C 1
ATOM 535 O O . THR A 1 69 ? 2.286 -17.062 1.343 1.00 93.94 69 THR A O 1
ATOM 538 N N . LEU A 1 70 ? 1.397 -17.174 -0.722 1.00 95.44 70 LEU A N 1
ATOM 539 C CA . LE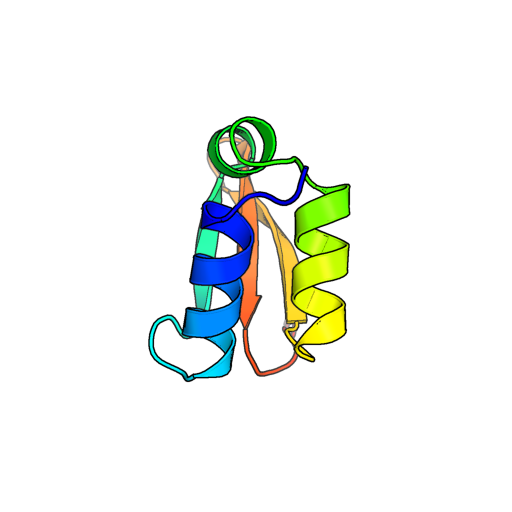U A 1 70 ? 1.082 -18.606 -0.667 1.00 95.44 70 LEU A CA 1
ATOM 540 C C . LEU A 1 70 ? 2.141 -19.500 -1.334 1.00 95.44 70 LEU A C 1
ATOM 542 O O . LEU A 1 70 ? 2.191 -20.688 -1.023 1.00 95.44 70 LEU A O 1
ATOM 546 N N . CYS A 1 71 ? 2.965 -18.953 -2.232 1.00 90.88 71 CYS A N 1
ATOM 547 C CA . CYS A 1 71 ? 4.004 -19.667 -2.975 1.00 90.88 71 CYS A CA 1
ATOM 548 C C . CYS A 1 71 ? 5.209 -18.770 -3.260 1.00 90.88 71 CYS A C 1
ATOM 550 O O . CYS A 1 71 ? 4.982 -17.564 -3.520 1.00 90.88 71 CYS A O 1
#

Secondary structure (DSSP, 8-state):
---HHHHHHHHHHHTTTTTT-EEEHHHHHHTT-HHHHHHHHHTTT-EEEEEE-TTS-EEEEEESS------

Radius of gyration: 11.71 Å; Cα contacts (8 Å, |Δi|>4): 106; chains: 1; bounding box: 22×39×29 Å

Mean predicted aligned error: 3.17 Å